Protein AF-A0A931MCH2-F1 (afdb_monomer_lite)

Sequence (90 aa):
MYIHIVHAGETQKAKVVYNFRQVTNMILLKFEVPIKNGLHEIVLTCTDNLWRDDCNIKESDPELFTQLLIKLKSVLQESLRAIQNEYNNM

Radius of gyration: 14.02 Å; chains: 1; bounding box: 40×26×35 Å

Secondary structure (DSSP, 8-state):
-EEEEEETTEEEEEEEEE--STT--EEEEEEEEEEGGGEEEEEEEEETTEEEETT-HHHH-HHHHHHHHHHHHHHHHHHHHHHHHHHHT-

Foldseek 3Di:
DWDWFQDPNDIKIWDWDDDPPPPFQKIKIATPAADPPRHRIWIWGQDPNDTDIPVPCCVVPVPRVVRVVVRVVVVVVVVVVVVVVVVVVD

Organism: NCBI:txid2793269

Structure (mmCIF, N/CA/C/O backbone):
data_AF-A0A931MCH2-F1
#
_entry.id   AF-A0A931MCH2-F1
#
loop_
_atom_site.group_PDB
_atom_site.id
_atom_site.type_symbol
_atom_site.label_atom_id
_atom_site.label_alt_id
_atom_site.label_comp_id
_atom_site.label_asym_id
_atom_site.label_entity_id
_atom_site.label_seq_id
_atom_site.pdbx_PDB_ins_code
_atom_site.Cartn_x
_atom_site.Cartn_y
_atom_site.Cartn_z
_atom_site.occupancy
_atom_site.B_iso_or_equiv
_atom_site.auth_seq_id
_atom_site.auth_comp_id
_atom_site.auth_asym_id
_atom_site.auth_atom_id
_atom_site.pdbx_PDB_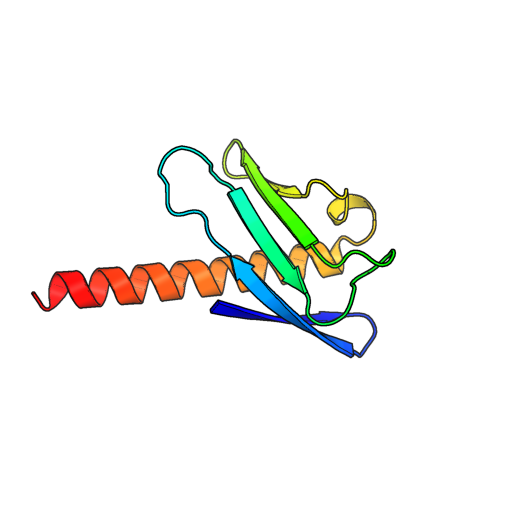model_num
ATOM 1 N N . MET A 1 1 ? 3.522 -8.770 -4.317 1.00 82.31 1 MET A N 1
ATOM 2 C CA . MET A 1 1 ? 4.223 -8.367 -3.080 1.00 82.31 1 MET A CA 1
ATOM 3 C C . MET A 1 1 ? 3.195 -8.102 -1.996 1.00 82.31 1 MET A C 1
ATOM 5 O O . MET A 1 1 ? 2.095 -7.691 -2.354 1.00 82.31 1 MET A O 1
ATOM 9 N N . TYR A 1 2 ? 3.501 -8.359 -0.725 1.00 84.88 2 TYR A N 1
ATOM 10 C CA . TYR A 1 2 ? 2.558 -8.143 0.378 1.00 84.88 2 TYR A CA 1
ATOM 11 C C . TYR A 1 2 ? 3.159 -7.221 1.438 1.00 84.88 2 TYR A C 1
ATOM 13 O O . TYR A 1 2 ? 4.345 -7.332 1.737 1.00 84.88 2 TYR A O 1
ATOM 21 N N . ILE A 1 3 ? 2.333 -6.349 2.013 1.00 87.25 3 ILE A N 1
ATOM 22 C CA . ILE A 1 3 ? 2.640 -5.600 3.236 1.00 87.25 3 ILE A CA 1
ATOM 23 C C . ILE A 1 3 ? 1.714 -6.066 4.358 1.00 87.25 3 ILE A C 1
ATOM 25 O O . ILE A 1 3 ? 0.560 -6.415 4.114 1.00 87.25 3 ILE A O 1
ATOM 29 N N . HIS A 1 4 ? 2.228 -6.058 5.584 1.00 88.06 4 HIS A N 1
ATOM 30 C CA . HIS A 1 4 ? 1.467 -6.374 6.793 1.00 88.06 4 HIS A CA 1
ATOM 31 C C . HIS A 1 4 ? 1.396 -5.137 7.663 1.00 88.06 4 HIS A C 1
ATOM 33 O O . HIS A 1 4 ? 2.448 -4.597 7.980 1.00 88.06 4 HIS A O 1
ATOM 39 N N . ILE A 1 5 ? 0.219 -4.701 8.072 1.00 85.75 5 ILE A N 1
ATOM 40 C CA . ILE A 1 5 ? -0.003 -3.474 8.841 1.00 85.75 5 ILE A CA 1
ATOM 41 C C . ILE A 1 5 ? -0.658 -3.861 10.159 1.00 85.75 5 ILE A C 1
ATOM 43 O O . ILE A 1 5 ? -1.466 -4.784 10.168 1.00 85.75 5 ILE A O 1
ATOM 47 N N . VAL A 1 6 ? -0.307 -3.195 11.257 1.00 84.38 6 VAL A N 1
ATOM 48 C CA . VAL A 1 6 ? -0.933 -3.456 12.557 1.00 84.38 6 VAL A CA 1
ATOM 49 C C . VAL A 1 6 ? -1.808 -2.264 12.893 1.00 84.38 6 VAL A C 1
ATOM 51 O O . VAL A 1 6 ? -1.299 -1.168 13.102 1.00 84.38 6 VAL A O 1
ATOM 54 N N . HIS A 1 7 ? -3.120 -2.458 12.920 1.00 77.56 7 HIS A N 1
ATOM 55 C CA . HIS A 1 7 ? -4.074 -1.389 13.191 1.00 77.56 7 HIS A CA 1
ATOM 56 C C . HIS A 1 7 ? -5.202 -1.912 14.078 1.00 77.56 7 HIS A C 1
ATOM 58 O O . HIS A 1 7 ? -5.686 -3.020 13.867 1.00 77.56 7 HIS A O 1
ATOM 64 N N . ALA A 1 8 ? -5.586 -1.134 15.095 1.00 79.62 8 ALA A N 1
ATOM 65 C CA . ALA A 1 8 ? -6.606 -1.514 16.079 1.00 79.62 8 ALA A CA 1
ATOM 66 C C . ALA A 1 8 ? -6.366 -2.884 16.763 1.00 79.62 8 ALA A C 1
ATOM 68 O O 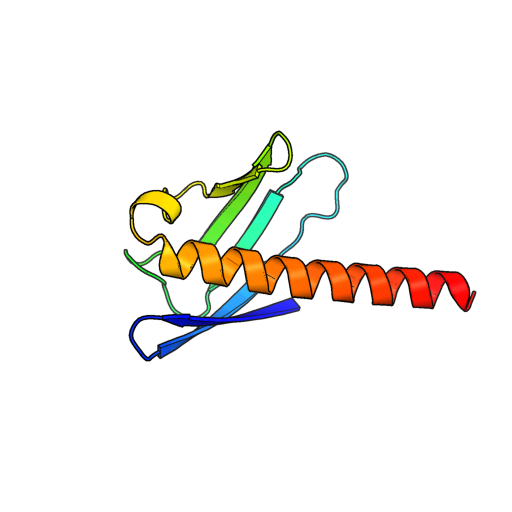. ALA A 1 8 ? -7.307 -3.573 17.140 1.00 79.62 8 ALA A O 1
ATOM 69 N N . GLY A 1 9 ? -5.099 -3.286 16.931 1.00 82.12 9 GLY A N 1
ATOM 70 C CA . GLY A 1 9 ? -4.724 -4.582 17.517 1.00 82.12 9 GLY A CA 1
ATOM 71 C C . GLY A 1 9 ? -4.774 -5.768 16.547 1.00 82.12 9 GLY A C 1
ATOM 72 O O . GLY A 1 9 ? -4.395 -6.874 16.926 1.00 82.12 9 GLY A O 1
ATOM 73 N N . GLU A 1 10 ? -5.166 -5.550 15.291 1.00 83.75 10 GLU A N 1
ATOM 74 C CA . GLU A 1 10 ? -5.245 -6.583 14.261 1.00 83.75 10 GLU A CA 1
ATOM 75 C C . GLU A 1 10 ? -4.110 -6.450 13.241 1.00 83.75 10 GLU A C 1
ATOM 77 O O . GLU A 1 10 ? -3.669 -5.350 12.901 1.00 83.75 10 GLU A O 1
ATOM 82 N N . THR A 1 11 ? -3.634 -7.588 12.727 1.00 86.50 11 THR A N 1
ATOM 83 C CA . THR A 1 11 ? -2.679 -7.610 11.612 1.00 86.50 11 THR A CA 1
ATOM 84 C C . THR A 1 11 ? -3.435 -7.741 10.299 1.00 86.50 11 THR A C 1
ATOM 86 O O . THR A 1 11 ? -4.068 -8.759 10.034 1.00 86.50 11 THR A O 1
ATOM 89 N N . GLN A 1 12 ? -3.321 -6.726 9.453 1.00 85.00 12 GLN A N 1
ATOM 90 C CA . GLN A 1 12 ? -3.940 -6.674 8.137 1.00 85.00 12 GLN A CA 1
ATOM 91 C C . GLN A 1 12 ? -2.902 -6.931 7.054 1.00 85.00 12 GLN A C 1
ATOM 93 O O . GLN A 1 12 ? -1.803 -6.373 7.076 1.00 85.00 12 GLN A O 1
ATOM 98 N N . LYS A 1 13 ? -3.257 -7.759 6.074 1.00 88.56 13 LYS A N 1
ATOM 99 C CA . LYS A 1 13 ? -2.395 -8.092 4.943 1.00 88.56 13 LYS A CA 1
ATOM 100 C C . LYS A 1 13 ? -2.933 -7.451 3.672 1.00 88.56 13 LYS A C 1
ATOM 102 O O . LYS A 1 13 ? -4.090 -7.655 3.307 1.00 88.56 13 LYS A O 1
ATOM 107 N N . ALA A 1 14 ? -2.076 -6.696 2.991 1.00 86.62 14 ALA A N 1
ATOM 108 C CA . ALA A 1 14 ? -2.405 -6.045 1.732 1.00 86.62 14 ALA A CA 1
ATOM 109 C C . ALA A 1 14 ? -1.481 -6.521 0.613 1.00 86.62 14 ALA A C 1
ATOM 111 O O . ALA A 1 14 ? -0.253 -6.495 0.732 1.00 86.62 14 ALA A O 1
ATOM 112 N N . LYS A 1 15 ? -2.073 -6.942 -0.502 1.00 88.25 15 LYS A N 1
ATOM 113 C CA . LYS A 1 15 ? -1.387 -7.190 -1.762 1.00 88.25 15 LYS A CA 1
ATOM 114 C C . LYS A 1 15 ? -1.091 -5.855 -2.432 1.00 88.25 15 LYS A C 1
ATOM 116 O O . LYS A 1 15 ? -2.000 -5.107 -2.784 1.00 88.25 15 LYS A O 1
ATOM 121 N N . VAL A 1 16 ? 0.189 -5.594 -2.657 1.00 84.38 16 VAL A N 1
ATOM 122 C CA . VAL A 1 16 ? 0.657 -4.444 -3.428 1.00 84.38 16 VAL A CA 1
ATOM 123 C C . VAL A 1 16 ? 0.610 -4.814 -4.907 1.00 84.38 16 VAL A C 1
ATOM 125 O O . VAL A 1 16 ? 1.295 -5.747 -5.346 1.00 84.38 16 VAL A O 1
ATOM 128 N N . VAL A 1 17 ? -0.214 -4.093 -5.663 1.00 83.50 17 VAL A N 1
ATOM 129 C CA . VAL A 1 17 ? -0.324 -4.184 -7.118 1.00 83.50 17 VAL A CA 1
ATOM 130 C C . VAL A 1 17 ? 0.231 -2.890 -7.701 1.00 83.50 17 VAL A C 1
ATOM 132 O O . VAL A 1 17 ? -0.398 -1.835 -7.649 1.00 83.50 17 VAL A O 1
ATOM 135 N N . TYR A 1 18 ? 1.444 -2.977 -8.239 1.00 73.38 18 TYR A N 1
ATOM 136 C CA . TYR A 1 18 ? 2.099 -1.860 -8.905 1.00 73.38 18 TYR A CA 1
ATOM 137 C C . TYR A 1 18 ? 1.820 -1.933 -10.406 1.00 73.38 18 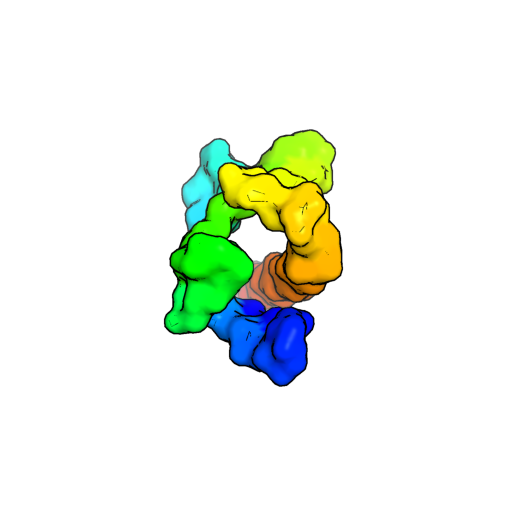TYR A C 1
ATOM 139 O O . TYR A 1 18 ? 2.078 -2.966 -11.029 1.00 73.38 18 TYR A O 1
ATOM 147 N N . ASN A 1 19 ? 1.307 -0.856 -11.000 1.00 64.75 19 ASN A N 1
ATOM 148 C CA . ASN A 1 19 ? 1.196 -0.780 -12.450 1.00 64.75 19 ASN A CA 1
ATOM 149 C C . ASN A 1 19 ? 2.517 -0.250 -13.020 1.00 64.75 19 ASN A C 1
ATOM 151 O O . ASN A 1 19 ? 2.754 0.950 -13.046 1.00 64.75 19 ASN A O 1
ATOM 155 N N . PHE A 1 20 ? 3.387 -1.158 -13.470 1.00 52.84 20 PHE A N 1
ATOM 156 C CA . PHE A 1 20 ? 4.707 -0.821 -14.022 1.00 52.84 20 PHE A CA 1
ATOM 157 C C . PHE A 1 20 ? 4.655 -0.156 -15.411 1.00 52.84 20 PHE A C 1
ATOM 159 O O . PHE A 1 20 ? 5.701 0.138 -15.992 1.00 52.84 20 PHE A O 1
ATOM 166 N N . ARG A 1 21 ? 3.464 0.094 -15.979 1.00 48.28 21 ARG A N 1
ATOM 167 C CA . ARG A 1 21 ? 3.355 0.896 -17.202 1.00 48.28 21 ARG A CA 1
ATOM 168 C C . ARG A 1 21 ? 3.670 2.347 -16.839 1.00 48.28 21 ARG A C 1
ATOM 170 O O . ARG A 1 21 ? 2.865 2.990 -16.179 1.00 48.28 21 ARG A O 1
ATOM 177 N N . GLN A 1 22 ? 4.839 2.804 -17.292 1.00 47.78 22 GLN A N 1
ATOM 178 C CA . GLN A 1 22 ? 5.523 4.113 -17.203 1.00 47.78 22 GLN A CA 1
ATOM 179 C C . GLN A 1 22 ? 4.701 5.425 -17.137 1.00 47.78 22 GLN A C 1
ATOM 181 O O . GLN A 1 22 ? 5.297 6.494 -17.088 1.00 47.78 22 GLN A O 1
ATOM 186 N N . VAL A 1 23 ? 3.371 5.402 -17.142 1.00 52.91 23 VAL A N 1
ATOM 187 C CA . VAL A 1 23 ? 2.517 6.583 -17.319 1.00 52.91 23 VAL A CA 1
ATOM 188 C C . VAL A 1 23 ? 1.802 6.999 -16.028 1.00 52.91 23 VAL A C 1
ATOM 190 O O . VAL A 1 23 ? 1.374 8.142 -15.915 1.00 52.91 23 VAL A O 1
ATOM 193 N N . THR A 1 24 ? 1.684 6.121 -15.025 1.00 59.50 24 THR A N 1
ATOM 194 C CA . THR A 1 24 ? 0.921 6.428 -13.803 1.00 59.50 24 THR A CA 1
ATOM 195 C C . THR A 1 24 ? 1.729 6.159 -12.540 1.00 59.50 24 THR A C 1
ATOM 197 O O . THR A 1 24 ? 2.029 5.007 -12.235 1.00 59.50 24 THR A O 1
ATOM 200 N N . ASN A 1 25 ? 2.014 7.212 -11.767 1.00 77.25 25 ASN A N 1
ATOM 201 C CA . ASN A 1 25 ? 2.581 7.156 -10.413 1.00 77.25 25 ASN A CA 1
ATOM 202 C C . ASN A 1 25 ? 1.553 6.608 -9.401 1.00 77.25 25 ASN A C 1
ATOM 204 O O . ASN A 1 25 ? 1.208 7.278 -8.427 1.00 77.25 25 ASN A O 1
ATOM 208 N N . MET A 1 26 ? 1.001 5.425 -9.671 1.00 84.75 26 MET A N 1
ATOM 209 C CA . MET A 1 26 ? -0.139 4.862 -8.954 1.00 84.75 26 MET A CA 1
ATOM 210 C C . MET A 1 26 ? 0.184 3.480 -8.394 1.00 84.75 26 MET A C 1
ATOM 212 O O . MET A 1 26 ? 0.767 2.632 -9.070 1.00 84.75 26 MET A O 1
ATOM 216 N N . ILE A 1 27 ? -0.252 3.243 -7.162 1.00 86.31 27 ILE A N 1
ATOM 217 C CA . ILE A 1 27 ? -0.168 1.955 -6.482 1.00 86.31 27 ILE A CA 1
ATOM 218 C C . ILE A 1 27 ? -1.564 1.575 -6.024 1.00 86.31 27 ILE A C 1
ATOM 220 O O . ILE A 1 27 ? -2.204 2.330 -5.299 1.00 86.31 27 ILE A O 1
ATOM 224 N N . LEU A 1 28 ? -2.011 0.386 -6.416 1.00 87.12 28 LEU A N 1
ATOM 225 C CA . LEU A 1 28 ? -3.228 -0.208 -5.887 1.00 87.12 28 LEU A CA 1
ATOM 226 C C . LEU A 1 28 ? -2.857 -1.155 -4.746 1.00 87.12 28 LEU A C 1
ATOM 228 O O . LEU A 1 28 ? -2.077 -2.095 -4.919 1.00 87.12 28 LEU A O 1
ATOM 232 N N . LEU A 1 29 ? -3.433 -0.918 -3.577 1.00 87.75 29 LEU A N 1
ATOM 233 C CA . LEU A 1 29 ? -3.364 -1.816 -2.434 1.00 87.75 29 LEU A CA 1
ATOM 234 C C . LEU A 1 29 ? -4.675 -2.585 -2.340 1.00 87.75 29 LEU A C 1
ATOM 236 O O . LEU A 1 29 ? -5.726 -1.962 -2.269 1.00 87.75 29 LEU A O 1
ATOM 240 N N . LYS A 1 30 ? -4.616 -3.919 -2.315 1.00 89.00 30 LYS A N 1
ATOM 241 C CA . LYS A 1 30 ? -5.788 -4.780 -2.090 1.00 89.00 30 LYS A CA 1
ATOM 242 C C . LYS A 1 30 ? -5.656 -5.505 -0.764 1.00 89.00 30 LYS A C 1
ATOM 244 O O . LYS A 1 30 ? -4.699 -6.254 -0.583 1.00 89.00 30 LYS A O 1
ATOM 249 N N . PHE A 1 31 ? -6.600 -5.320 0.139 1.00 86.25 31 PHE A N 1
ATOM 250 C CA . PHE A 1 31 ? -6.576 -5.895 1.475 1.00 86.25 31 PHE A CA 1
ATOM 251 C C . PHE A 1 31 ? -7.378 -7.194 1.524 1.00 86.25 31 PHE A C 1
ATOM 253 O O . PHE A 1 31 ? -8.460 -7.291 0.947 1.00 86.25 31 PHE A O 1
ATOM 260 N N . GLU A 1 32 ? -6.838 -8.203 2.210 1.00 85.75 32 GLU A N 1
ATOM 261 C CA . GLU A 1 32 ? -7.540 -9.479 2.420 1.00 85.75 32 GLU A CA 1
ATOM 262 C C . GLU A 1 32 ? -8.754 -9.308 3.345 1.00 85.75 32 GLU A C 1
ATOM 264 O O . GLU A 1 32 ? -9.794 -9.926 3.135 1.00 85.75 32 GLU A O 1
ATOM 269 N N . VAL A 1 33 ? -8.626 -8.422 4.332 1.00 85.31 33 VAL A N 1
ATOM 270 C CA . VAL A 1 33 ? -9.674 -8.018 5.275 1.00 85.31 33 VAL A CA 1
ATOM 271 C C . VAL A 1 33 ? -9.917 -6.526 5.060 1.00 85.31 33 VAL A C 1
ATOM 273 O O . VAL A 1 33 ? -8.936 -5.802 4.869 1.00 85.31 33 VAL A O 1
ATOM 276 N N . PRO A 1 34 ? -11.173 -6.048 5.050 1.00 81.56 34 PRO A N 1
ATOM 277 C CA . PRO A 1 34 ? -11.429 -4.637 4.833 1.00 81.56 34 PRO A CA 1
ATOM 278 C C . PRO A 1 34 ? -10.769 -3.799 5.925 1.00 81.56 34 PRO A C 1
ATOM 280 O O . PRO A 1 34 ? -10.763 -4.161 7.101 1.00 81.56 34 PRO A O 1
ATOM 283 N N . ILE A 1 35 ? -10.239 -2.654 5.525 1.00 80.44 35 ILE A N 1
ATOM 284 C CA . ILE A 1 35 ? -9.766 -1.635 6.453 1.00 80.44 35 ILE A CA 1
ATOM 285 C C . ILE A 1 35 ? -10.953 -0.776 6.913 1.00 80.44 35 ILE A C 1
ATOM 287 O O . ILE A 1 35 ? -12.114 -1.047 6.587 1.00 80.44 35 ILE A O 1
ATOM 291 N N . LYS A 1 36 ? -10.667 0.289 7.667 1.00 72.06 36 LYS A N 1
ATOM 292 C CA . LYS A 1 36 ? -11.649 1.286 8.112 1.00 72.06 36 LYS A CA 1
ATOM 293 C C . LYS A 1 36 ? -12.675 1.623 7.015 1.00 72.06 36 LYS A C 1
ATOM 295 O O . LYS A 1 36 ? -12.317 1.824 5.858 1.00 72.06 36 LYS A O 1
ATOM 300 N N . ASN A 1 37 ? -13.949 1.688 7.403 1.00 73.19 37 ASN A N 1
ATOM 301 C CA . ASN A 1 37 ? -15.103 1.942 6.526 1.00 73.19 37 ASN A CA 1
ATOM 302 C C . ASN A 1 37 ? -15.411 0.845 5.485 1.00 73.19 37 ASN A C 1
ATOM 304 O O . ASN A 1 37 ? -16.124 1.110 4.521 1.00 73.19 37 ASN A O 1
ATOM 308 N N . GLY A 1 38 ? -14.919 -0.386 5.667 1.00 80.38 38 GLY A N 1
ATOM 309 C CA . GLY A 1 38 ? -15.247 -1.502 4.769 1.00 80.38 38 GLY A CA 1
ATOM 310 C C . GLY A 1 38 ? -14.454 -1.495 3.458 1.00 80.38 38 GLY A C 1
ATOM 311 O O . GLY A 1 38 ? -14.799 -2.216 2.523 1.00 80.38 38 GLY A O 1
ATOM 312 N N . LEU A 1 39 ? -13.407 -0.671 3.368 1.00 81.50 39 LEU A N 1
ATOM 313 C CA . LEU A 1 39 ? -12.611 -0.521 2.156 1.00 81.50 39 LEU A CA 1
ATOM 314 C C . LEU A 1 39 ? -11.703 -1.740 1.962 1.00 81.50 39 LEU A C 1
ATOM 316 O O . LEU A 1 39 ? -10.909 -2.090 2.829 1.00 81.50 39 LEU A O 1
ATOM 320 N N . HIS A 1 40 ? -11.791 -2.379 0.801 1.00 86.31 40 HIS A N 1
ATOM 321 C CA . HIS A 1 40 ? -10.904 -3.487 0.428 1.00 86.31 40 HIS A CA 1
ATOM 322 C C . HIS A 1 40 ? -9.756 -3.050 -0.477 1.00 86.31 40 HIS A C 1
ATOM 324 O O . HIS A 1 40 ? -8.805 -3.805 -0.679 1.00 86.31 40 HIS A O 1
ATOM 330 N N . GLU A 1 41 ? -9.841 -1.851 -1.043 1.00 88.81 41 GLU A N 1
ATOM 331 C CA . GLU A 1 41 ? -8.889 -1.350 -2.019 1.00 88.81 41 GLU A CA 1
ATOM 332 C C . GLU A 1 41 ? -8.582 0.122 -1.734 1.00 88.81 41 GLU A C 1
ATOM 334 O O . GLU A 1 41 ? -9.484 0.880 -1.389 1.00 88.81 41 GLU A O 1
ATOM 339 N N . ILE A 1 42 ? -7.311 0.509 -1.858 1.00 87.25 42 ILE A N 1
ATOM 340 C CA . ILE A 1 42 ? -6.874 1.913 -1.835 1.00 87.25 42 ILE A CA 1
ATOM 341 C C . ILE A 1 42 ? -6.031 2.168 -3.072 1.00 87.25 42 ILE A C 1
ATOM 343 O O . ILE A 1 42 ? -5.111 1.392 -3.364 1.00 87.25 42 ILE A O 1
ATOM 347 N N . VAL A 1 43 ? -6.263 3.299 -3.731 1.00 88.31 43 VAL A N 1
ATOM 348 C CA . VAL A 1 43 ? -5.348 3.812 -4.744 1.00 88.31 43 VAL A CA 1
ATOM 349 C C . VAL A 1 43 ? -4.496 4.920 -4.140 1.00 88.31 43 VAL A C 1
ATOM 351 O O . VAL A 1 43 ? -4.984 5.964 -3.722 1.00 88.31 43 VAL A O 1
ATOM 354 N N . LEU A 1 44 ? -3.185 4.700 -4.126 1.00 87.69 44 LEU A N 1
ATOM 355 C CA . LEU A 1 44 ? -2.202 5.715 -3.777 1.00 87.69 44 LEU A CA 1
ATOM 356 C C . LEU A 1 44 ? -1.631 6.329 -5.048 1.00 87.69 44 LEU A C 1
ATOM 358 O O . LEU A 1 44 ? -1.130 5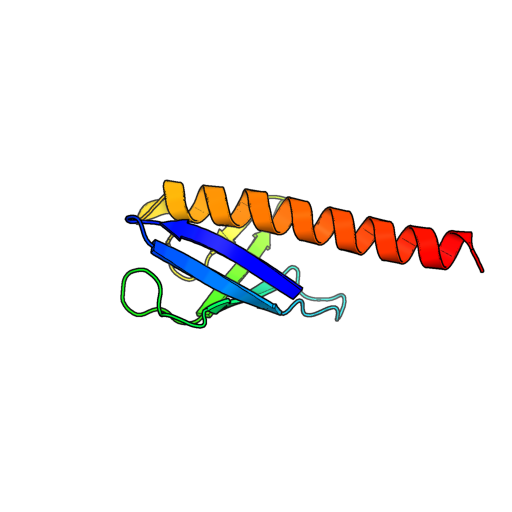.620 -5.918 1.00 87.69 44 LEU A O 1
ATOM 362 N N . THR A 1 45 ? -1.662 7.652 -5.132 1.00 86.00 45 THR A N 1
ATOM 363 C CA . THR A 1 45 ? -1.095 8.441 -6.227 1.00 86.00 45 THR A CA 1
ATOM 364 C C . THR A 1 45 ? 0.073 9.275 -5.711 1.00 86.00 45 THR A C 1
ATOM 366 O O . THR A 1 45 ? -0.014 9.856 -4.632 1.00 86.00 45 THR A O 1
ATOM 369 N N . CYS A 1 46 ? 1.190 9.318 -6.440 1.00 83.56 46 CYS A N 1
ATOM 370 C CA . CYS A 1 46 ? 2.330 10.171 -6.103 1.00 83.56 46 CYS A CA 1
ATOM 371 C C . CYS A 1 46 ? 2.377 11.383 -7.039 1.00 83.56 46 CYS A C 1
ATOM 373 O O . CYS A 1 46 ? 2.683 11.261 -8.228 1.00 83.56 46 CYS A O 1
ATOM 375 N N . THR A 1 47 ? 2.078 12.555 -6.481 1.00 82.12 47 THR A N 1
ATOM 376 C CA . THR A 1 47 ? 2.131 13.865 -7.148 1.00 82.12 47 THR A CA 1
ATOM 377 C C . THR A 1 47 ? 3.138 14.736 -6.411 1.00 82.12 47 THR A C 1
ATOM 379 O O . THR A 1 47 ? 3.045 14.834 -5.189 1.00 82.12 47 THR A O 1
ATOM 382 N N . ASP A 1 48 ? 4.090 15.357 -7.107 1.00 83.81 48 ASP A N 1
ATOM 383 C CA . ASP A 1 48 ? 5.111 16.229 -6.496 1.00 83.81 48 ASP A CA 1
ATOM 384 C C . ASP A 1 48 ? 5.884 15.565 -5.340 1.00 83.81 48 ASP A C 1
ATOM 386 O O . ASP A 1 48 ? 6.145 16.174 -4.305 1.00 83.81 48 ASP A O 1
ATOM 390 N N . ASN A 1 49 ? 6.228 14.280 -5.496 1.00 78.31 49 ASN A N 1
ATOM 391 C CA . ASN A 1 49 ? 6.861 13.442 -4.464 1.00 78.31 49 ASN A CA 1
ATOM 392 C C . ASN A 1 49 ? 6.021 13.231 -3.189 1.00 78.31 49 ASN A C 1
ATOM 394 O O . ASN A 1 49 ? 6.540 12.763 -2.173 1.00 78.31 49 ASN A O 1
ATOM 398 N N . LEU A 1 50 ? 4.724 13.538 -3.235 1.00 81.50 50 LEU A N 1
ATOM 399 C CA . LEU A 1 50 ? 3.786 13.324 -2.143 1.00 81.50 50 LEU A CA 1
ATOM 400 C C . LEU A 1 50 ? 2.779 12.243 -2.516 1.00 81.50 50 LEU A C 1
ATOM 402 O O . LEU A 1 50 ? 2.052 12.357 -3.503 1.00 81.50 50 LEU A O 1
ATOM 406 N N . TRP A 1 51 ? 2.710 11.213 -1.676 1.00 85.19 51 TRP A N 1
ATOM 407 C CA . TRP A 1 51 ? 1.681 10.187 -1.765 1.00 85.19 51 TRP A CA 1
ATOM 408 C C . TRP A 1 51 ? 0.354 10.712 -1.220 1.00 85.19 51 TRP A C 1
ATOM 410 O O . TRP A 1 51 ? 0.298 11.266 -0.118 1.00 85.19 51 TRP A O 1
ATOM 420 N N . ARG A 1 52 ? -0.709 10.513 -1.994 1.00 84.81 52 ARG A N 1
ATOM 421 C CA . ARG A 1 52 ? -2.097 10.831 -1.658 1.00 84.81 52 ARG A CA 1
ATOM 422 C C . ARG A 1 52 ? -2.953 9.597 -1.890 1.00 84.81 52 ARG A C 1
ATOM 424 O O . ARG A 1 52 ? -2.764 8.920 -2.899 1.00 84.81 52 ARG A O 1
ATOM 431 N N . ASP A 1 53 ? -3.864 9.313 -0.973 1.00 85.06 53 ASP A N 1
ATOM 432 C CA . ASP A 1 53 ? -4.867 8.271 -1.158 1.00 85.06 53 ASP A CA 1
ATOM 433 C C . ASP A 1 53 ? -6.181 8.858 -1.687 1.00 85.06 53 ASP A C 1
ATOM 435 O O . ASP A 1 53 ? -6.499 10.016 -1.425 1.00 85.06 53 ASP A O 1
ATOM 439 N N . ASP A 1 54 ? -6.924 8.068 -2.455 1.00 83.31 54 ASP A N 1
ATOM 440 C CA . ASP A 1 54 ? -8.228 8.440 -3.016 1.00 83.31 54 ASP A CA 1
ATOM 441 C C . ASP A 1 54 ? -9.382 8.365 -1.999 1.00 83.31 54 ASP A C 1
ATOM 443 O O . ASP A 1 54 ? -10.476 8.862 -2.264 1.00 83.31 54 ASP A O 1
ATOM 447 N N . CYS A 1 55 ? -9.133 7.777 -0.827 1.00 82.12 55 CYS A N 1
ATOM 448 C CA . CYS A 1 55 ? -10.123 7.481 0.206 1.00 82.12 55 CYS A CA 1
ATOM 449 C C . CYS A 1 55 ? -10.074 8.439 1.418 1.00 82.12 55 CYS A C 1
ATOM 451 O O . CYS A 1 55 ? -10.805 8.232 2.387 1.00 82.12 55 CYS A O 1
ATOM 453 N N . ASN A 1 56 ? -9.228 9.477 1.394 1.00 82.19 56 ASN A N 1
ATOM 454 C CA . ASN A 1 56 ? -8.960 10.404 2.507 1.00 82.19 56 ASN A CA 1
ATOM 455 C C . ASN A 1 56 ? -8.603 9.718 3.848 1.00 82.19 56 ASN A C 1
ATOM 457 O O . ASN A 1 56 ? -8.932 10.202 4.939 1.00 82.19 56 ASN A O 1
ATOM 461 N N . ILE A 1 57 ? -7.892 8.593 3.792 1.00 82.12 57 ILE A N 1
ATOM 462 C CA . ILE A 1 57 ? -7.380 7.857 4.951 1.00 82.12 57 ILE A CA 1
ATOM 463 C C . ILE A 1 57 ? -6.376 8.708 5.711 1.00 82.12 57 ILE A C 1
ATOM 465 O O . ILE A 1 57 ? -6.390 8.681 6.933 1.00 82.12 57 ILE A O 1
ATOM 469 N N . LYS A 1 58 ? -5.554 9.519 5.035 1.00 84.62 58 LYS A N 1
ATOM 470 C CA . LYS A 1 58 ? -4.637 10.435 5.730 1.00 84.62 58 LYS A CA 1
ATOM 471 C C . LYS A 1 58 ? -5.349 11.356 6.733 1.00 84.62 58 LYS A C 1
ATOM 473 O O . LYS A 1 58 ? -4.793 11.625 7.793 1.00 84.62 58 LYS A O 1
ATOM 478 N N . GLU A 1 59 ? -6.544 11.845 6.403 1.00 82.75 59 GLU A N 1
ATOM 479 C CA . GLU A 1 59 ? -7.339 12.716 7.282 1.00 82.75 59 GLU A CA 1
ATOM 480 C C . GLU A 1 59 ? -8.126 11.907 8.318 1.00 82.75 59 GLU A C 1
ATOM 482 O O . GLU A 1 59 ? -8.202 12.288 9.484 1.00 82.75 59 GLU A O 1
ATOM 487 N N . SER A 1 60 ? -8.679 10.768 7.898 1.00 84.44 60 SER A N 1
ATOM 488 C CA . SER A 1 60 ? -9.526 9.920 8.741 1.00 84.44 60 SER A CA 1
ATOM 489 C C . SER A 1 60 ? -8.736 9.081 9.749 1.00 84.44 60 SER A C 1
ATOM 491 O O . SER A 1 60 ? -9.269 8.708 10.794 1.00 84.44 60 SER A O 1
ATOM 493 N N . ASP A 1 61 ? -7.508 8.698 9.406 1.00 86.62 61 ASP A N 1
ATOM 494 C CA . ASP A 1 61 ? -6.645 7.787 10.157 1.00 86.62 61 ASP A CA 1
ATOM 495 C C . ASP A 1 61 ? -5.146 7.998 9.822 1.00 86.62 61 ASP A C 1
ATOM 497 O O . ASP A 1 61 ? -4.536 7.241 9.053 1.00 86.62 61 ASP A O 1
ATOM 501 N N . PRO A 1 62 ? -4.520 9.048 10.390 1.00 88.25 62 PRO A N 1
ATOM 502 C CA . PRO A 1 62 ? -3.133 9.402 10.083 1.00 88.25 62 PRO A CA 1
ATOM 503 C C . PRO A 1 62 ? -2.121 8.301 10.431 1.00 88.25 62 PRO A C 1
ATOM 505 O O . PRO A 1 62 ? -1.082 8.182 9.773 1.00 88.25 62 PRO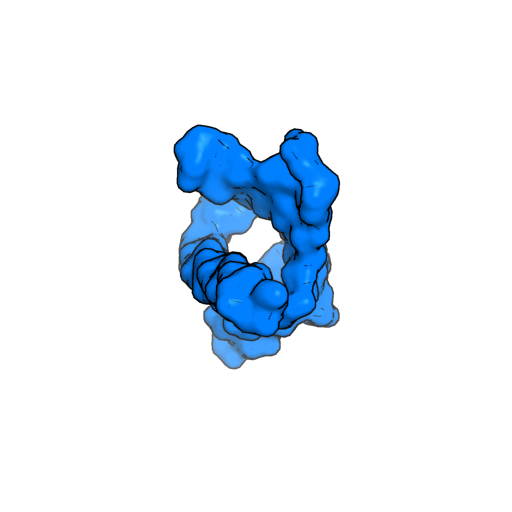 A O 1
ATOM 508 N N . GLU A 1 63 ? -2.403 7.497 11.460 1.00 89.38 63 GLU A N 1
ATOM 509 C CA . GLU A 1 63 ? -1.534 6.401 11.894 1.00 89.38 63 GLU A CA 1
ATOM 510 C C . GLU A 1 63 ? -1.511 5.279 10.852 1.00 89.38 63 GLU A C 1
ATOM 512 O O . GLU A 1 63 ? -0.432 4.895 10.389 1.00 89.38 63 GLU A O 1
ATOM 517 N N . LEU A 1 64 ? -2.690 4.805 10.428 1.00 87.25 64 LEU A N 1
ATOM 518 C CA . LEU A 1 64 ? -2.818 3.801 9.372 1.00 87.25 64 LEU A CA 1
ATOM 519 C C . LEU A 1 64 ? -2.112 4.261 8.091 1.00 87.25 64 LEU A C 1
ATOM 521 O O . LEU A 1 64 ? -1.318 3.514 7.510 1.00 87.25 64 LEU A O 1
ATOM 525 N N . PHE A 1 65 ? -2.348 5.512 7.683 1.00 88.00 65 PHE A N 1
ATOM 526 C CA . PHE A 1 65 ? -1.713 6.092 6.501 1.00 88.00 65 PHE A CA 1
ATOM 527 C C . PHE A 1 65 ? -0.181 6.137 6.620 1.00 88.00 65 PHE A C 1
ATOM 529 O O . PHE A 1 65 ? 0.540 5.788 5.684 1.00 88.00 65 PHE A O 1
ATOM 536 N N . THR A 1 66 ? 0.343 6.503 7.789 1.00 89.81 66 THR A N 1
ATOM 537 C CA . THR A 1 66 ? 1.792 6.550 8.031 1.00 89.81 66 THR A CA 1
ATOM 538 C C . THR A 1 66 ? 2.420 5.157 7.955 1.00 89.81 66 THR A C 1
ATOM 540 O O . THR A 1 66 ? 3.443 4.976 7.285 1.00 89.81 66 THR A O 1
ATOM 543 N N . GLN A 1 67 ? 1.803 4.151 8.584 1.00 88.69 67 GLN A N 1
ATOM 544 C CA . GLN A 1 67 ? 2.297 2.774 8.521 1.00 88.69 67 GLN A CA 1
ATOM 545 C C . GLN A 1 67 ? 2.304 2.234 7.085 1.00 88.69 67 GLN A C 1
ATOM 547 O O . GLN A 1 67 ? 3.262 1.565 6.681 1.00 88.69 67 GLN A O 1
ATOM 552 N N . LEU A 1 68 ? 1.266 2.555 6.306 1.00 88.00 68 LEU A N 1
ATOM 553 C CA . LEU A 1 68 ? 1.174 2.218 4.888 1.00 88.00 68 LEU A CA 1
ATOM 554 C C . LEU A 1 68 ? 2.365 2.763 4.099 1.00 88.00 68 LEU A C 1
ATOM 556 O O . LEU A 1 68 ? 3.054 1.990 3.429 1.00 88.00 68 LEU A O 1
ATOM 560 N N . LEU A 1 69 ? 2.650 4.064 4.217 1.00 88.62 69 LEU A N 1
ATOM 561 C CA . LEU A 1 69 ? 3.746 4.705 3.487 1.00 88.62 69 LEU A CA 1
ATOM 562 C C . LEU A 1 69 ? 5.118 4.130 3.850 1.00 88.62 69 LEU A C 1
ATOM 564 O O . LEU A 1 69 ? 5.933 3.886 2.958 1.00 88.62 69 LEU A O 1
ATOM 568 N N . ILE A 1 70 ? 5.376 3.881 5.137 1.00 90.00 70 ILE A N 1
ATOM 569 C CA . ILE A 1 70 ? 6.652 3.309 5.596 1.00 90.00 70 ILE A CA 1
ATOM 570 C C . ILE A 1 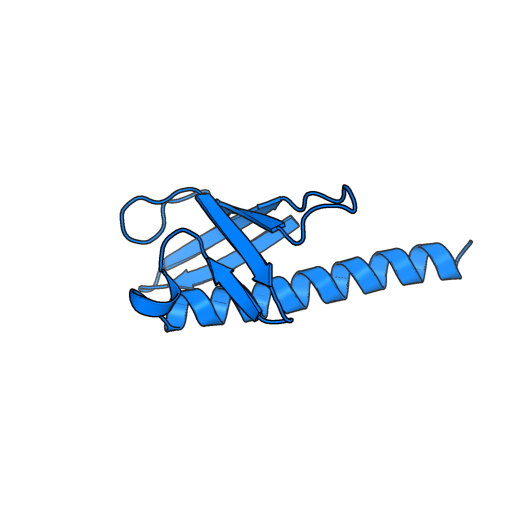70 ? 6.864 1.919 4.988 1.00 90.00 70 ILE A C 1
ATOM 572 O O . ILE A 1 70 ? 7.923 1.636 4.422 1.00 90.00 70 ILE A O 1
ATOM 576 N N . LYS A 1 71 ? 5.847 1.055 5.067 1.00 88.50 71 LYS A N 1
ATOM 577 C CA . LYS A 1 71 ? 5.938 -0.323 4.568 1.00 88.50 71 LYS A CA 1
ATOM 578 C C . LYS A 1 71 ? 6.045 -0.367 3.050 1.00 88.50 71 LYS A C 1
ATOM 580 O O . LYS A 1 71 ? 6.857 -1.124 2.527 1.00 88.50 71 LYS A O 1
ATOM 585 N N . LEU A 1 72 ? 5.304 0.487 2.347 1.00 86.44 72 LEU A N 1
ATOM 586 C CA . LEU A 1 72 ? 5.428 0.649 0.900 1.00 86.44 72 LEU A CA 1
ATOM 587 C C . LEU A 1 72 ? 6.823 1.099 0.483 1.00 86.44 72 LEU A C 1
ATOM 589 O O . LEU A 1 72 ? 7.394 0.522 -0.438 1.00 86.44 72 LEU A O 1
ATOM 593 N N . LYS A 1 73 ? 7.396 2.091 1.171 1.00 84.94 73 LYS A N 1
ATOM 594 C CA . LYS A 1 73 ? 8.752 2.566 0.884 1.00 84.94 73 LYS A CA 1
ATOM 595 C C . LYS A 1 73 ? 9.778 1.442 1.026 1.00 84.94 73 LYS A C 1
ATOM 597 O O . LYS A 1 73 ? 10.592 1.275 0.123 1.00 84.94 73 LYS A O 1
ATOM 602 N N . SER A 1 74 ? 9.701 0.657 2.103 1.00 86.19 74 SER A N 1
ATOM 603 C CA . SER A 1 74 ? 10.578 -0.506 2.314 1.00 86.19 74 SER A CA 1
ATOM 604 C C . SER A 1 74 ? 10.466 -1.500 1.160 1.00 86.19 74 SER A C 1
ATOM 606 O O . SER A 1 74 ? 11.460 -1.867 0.543 1.00 86.19 74 SER A O 1
ATOM 608 N N . VAL A 1 75 ? 9.234 -1.861 0.808 1.00 83.00 75 VAL A N 1
ATOM 609 C CA . VAL A 1 75 ? 8.927 -2.827 -0.247 1.00 83.00 75 VAL A CA 1
ATOM 610 C C . VAL A 1 75 ? 9.416 -2.370 -1.628 1.00 83.00 75 VAL A C 1
ATOM 612 O O . VAL A 1 75 ? 9.973 -3.162 -2.392 1.00 83.00 75 VAL A O 1
ATOM 615 N N . LEU A 1 76 ? 9.245 -1.087 -1.959 1.00 81.50 76 LEU A N 1
ATOM 616 C CA . LEU A 1 76 ? 9.742 -0.512 -3.211 1.00 81.50 76 LEU A CA 1
ATOM 617 C C . LEU A 1 76 ? 11.274 -0.463 -3.243 1.00 81.50 76 LEU A C 1
ATOM 619 O O . LEU A 1 76 ? 11.866 -0.781 -4.270 1.00 81.50 76 LEU A O 1
ATOM 623 N N . GLN A 1 77 ? 11.922 -0.110 -2.129 1.00 83.56 77 GLN A N 1
ATOM 624 C CA . GLN A 1 77 ? 13.385 -0.113 -2.023 1.00 83.56 77 GLN A CA 1
ATOM 625 C C . GLN A 1 77 ? 13.968 -1.520 -2.185 1.00 83.56 77 GLN A C 1
ATOM 627 O O . GLN A 1 77 ? 14.950 -1.692 -2.904 1.00 83.56 77 GLN A O 1
ATOM 632 N N . GLU A 1 78 ? 13.352 -2.529 -1.569 1.00 84.06 78 GLU A N 1
ATOM 633 C CA . GLU A 1 78 ? 13.751 -3.930 -1.729 1.00 84.06 78 GLU A CA 1
ATOM 634 C C . GLU A 1 78 ? 13.556 -4.417 -3.166 1.00 84.06 78 GLU A C 1
ATOM 636 O O . GLU A 1 78 ? 14.446 -5.064 -3.715 1.00 84.06 78 GLU A O 1
ATOM 641 N N . SER A 1 79 ? 12.440 -4.047 -3.802 1.00 79.94 79 SER A N 1
ATOM 642 C CA . SER A 1 79 ? 12.180 -4.369 -5.212 1.00 79.94 79 SER A CA 1
ATOM 643 C C . SER A 1 79 ? 13.235 -3.754 -6.131 1.00 79.94 79 SER A C 1
ATOM 645 O O . SER A 1 79 ? 13.791 -4.442 -6.981 1.00 79.94 79 SER A O 1
ATOM 647 N N . LEU A 1 80 ? 13.547 -2.467 -5.939 1.00 81.62 80 LEU A N 1
ATOM 648 C CA . LEU A 1 80 ? 14.583 -1.773 -6.705 1.00 81.62 80 LEU A CA 1
ATOM 649 C C . LEU A 1 80 ? 15.951 -2.421 -6.501 1.00 81.62 80 LEU A C 1
ATOM 651 O O . LEU A 1 80 ? 16.676 -2.617 -7.471 1.00 81.62 80 LEU A O 1
ATOM 655 N N . ARG A 1 81 ? 16.285 -2.801 -5.264 1.00 82.50 81 ARG A N 1
ATOM 656 C CA . ARG A 1 81 ? 17.539 -3.493 -4.955 1.00 82.50 81 ARG A CA 1
ATOM 657 C C . ARG A 1 81 ? 17.623 -4.854 -5.643 1.00 82.50 81 ARG A C 1
ATOM 659 O O . ARG A 1 81 ? 18.677 -5.186 -6.169 1.00 82.50 81 ARG A O 1
ATOM 666 N N . ALA A 1 82 ? 16.535 -5.625 -5.657 1.00 79.44 82 ALA A N 1
ATOM 667 C CA . ALA A 1 82 ? 16.480 -6.910 -6.350 1.00 79.44 82 ALA A CA 1
ATOM 668 C C . ALA A 1 82 ? 16.706 -6.739 -7.861 1.00 79.44 82 ALA A C 1
ATOM 670 O O . ALA A 1 82 ? 17.585 -7.389 -8.415 1.00 79.44 82 ALA A O 1
ATOM 671 N N . ILE A 1 83 ? 16.012 -5.783 -8.490 1.00 77.88 83 ILE A N 1
ATOM 672 C CA . ILE A 1 83 ? 16.171 -5.466 -9.920 1.00 77.88 83 ILE A CA 1
ATOM 673 C C . ILE A 1 83 ? 17.604 -5.003 -10.233 1.00 77.88 83 ILE A C 1
ATOM 675 O O . ILE A 1 83 ? 18.206 -5.448 -11.206 1.00 77.88 83 ILE A O 1
ATOM 679 N N . GLN A 1 84 ? 18.177 -4.123 -9.405 1.00 76.31 84 GLN A N 1
ATOM 680 C CA . GLN A 1 84 ? 19.557 -3.650 -9.568 1.00 76.31 84 GLN A CA 1
ATOM 681 C C . GLN A 1 84 ? 20.574 -4.785 -9.421 1.00 76.31 84 GLN A C 1
ATOM 683 O O . GLN A 1 84 ? 21.541 -4.841 -10.173 1.00 76.31 84 GLN A O 1
ATOM 688 N N . ASN A 1 85 ? 20.362 -5.693 -8.467 1.00 82.25 85 ASN A N 1
ATOM 689 C CA . ASN A 1 85 ? 21.221 -6.857 -8.284 1.00 82.25 85 ASN A CA 1
ATOM 690 C C . ASN A 1 85 ? 21.138 -7.812 -9.477 1.00 82.25 85 ASN A C 1
ATOM 692 O O . ASN A 1 85 ? 22.168 -8.328 -9.892 1.00 82.25 85 ASN A O 1
ATOM 696 N N . GLU A 1 86 ? 19.949 -8.048 -10.033 1.00 83.25 86 GLU A N 1
ATOM 697 C CA . GLU A 1 86 ? 19.796 -8.847 -11.255 1.00 83.25 86 GLU A CA 1
ATOM 698 C C . GLU A 1 86 ? 20.550 -8.204 -12.422 1.00 83.25 86 GLU A C 1
ATOM 700 O O . GLU A 1 86 ? 21.345 -8.879 -13.064 1.00 83.25 86 GLU A O 1
ATOM 705 N N . TYR A 1 87 ? 20.403 -6.891 -12.622 1.00 78.75 87 TYR A N 1
ATOM 706 C CA . TYR A 1 87 ? 21.119 -6.157 -13.669 1.00 78.75 87 TYR A CA 1
ATOM 707 C C . TYR A 1 87 ? 22.648 -6.197 -13.502 1.00 78.75 87 TYR A C 1
ATOM 709 O O . TYR A 1 87 ? 23.365 -6.350 -14.481 1.00 78.75 87 TYR A O 1
ATOM 717 N N . ASN A 1 88 ? 23.161 -6.079 -12.273 1.00 77.56 88 ASN A N 1
ATOM 718 C CA . ASN A 1 88 ? 24.605 -6.087 -12.000 1.00 77.56 88 ASN A CA 1
ATOM 719 C C . ASN A 1 88 ? 25.255 -7.478 -12.126 1.00 77.56 88 ASN A C 1
ATOM 721 O O . ASN A 1 88 ? 26.480 -7.564 -12.163 1.00 77.56 88 ASN A O 1
ATOM 725 N N . ASN A 1 89 ? 24.459 -8.552 -12.122 1.00 71.25 89 ASN A N 1
ATOM 726 C CA . ASN A 1 89 ? 24.929 -9.933 -12.271 1.00 71.25 89 ASN A CA 1
ATOM 727 C C . ASN A 1 89 ? 24.753 -10.478 -13.707 1.00 71.25 89 ASN A C 1
ATOM 729 O O . ASN A 1 89 ? 25.045 -11.654 -13.934 1.00 71.25 89 ASN A O 1
ATOM 733 N N . MET A 1 90 ? 24.258 -9.657 -14.643 1.00 63.31 90 MET A N 1
ATOM 734 C CA . MET A 1 90 ? 24.181 -9.939 -16.086 1.00 63.31 90 MET A CA 1
ATOM 735 C C . MET A 1 90 ? 25.399 -9.380 -16.819 1.00 63.31 90 MET A C 1
ATOM 737 O O . MET A 1 90 ? 25.825 -10.040 -17.793 1.00 63.31 90 MET A O 1
#

pLDDT: mean 81.6, std 8.72, range [47.78, 90.0]